Protein AF-A0A9E5BXM6-F1 (afdb_monomer_lite)

Foldseek 3Di:
DVPPCVQPPFDEEEDEDDPCVVVDLLLVCQPGAYEYEDPSVVCCVVNVHDHPHYDYDDPVPD

Radius of gyration: 12.83 Å; chains: 1; bounding box: 33×33×29 Å

Structure (mmCIF, N/CA/C/O backbone):
data_AF-A0A9E5BXM6-F1
#
_entry.id   AF-A0A9E5BXM6-F1
#
loop_
_atom_site.group_PDB
_atom_site.id
_atom_site.type_symbol
_atom_site.label_atom_id
_atom_site.label_alt_id
_atom_site.label_comp_id
_atom_site.label_asym_id
_atom_site.label_entity_id
_atom_site.label_seq_id
_atom_site.pdbx_PDB_ins_code
_atom_site.Cartn_x
_atom_site.Cartn_y
_atom_site.Cartn_z
_atom_site.occupancy
_atom_site.B_iso_or_equiv
_atom_site.auth_seq_id
_atom_site.auth_comp_id
_atom_site.auth_asym_id
_atom_site.auth_atom_id
_atom_site.pdbx_PDB_model_num
ATOM 1 N N . MET A 1 1 ? -0.778 -18.515 -13.836 1.00 59.12 1 MET A N 1
ATOM 2 C CA . MET A 1 1 ? -2.131 -18.940 -13.401 1.00 59.12 1 MET A CA 1
ATOM 3 C C . MET A 1 1 ? -2.489 -18.439 -11.997 1.00 59.12 1 MET A C 1
ATOM 5 O O . MET A 1 1 ? -3.646 -18.122 -11.793 1.00 59.12 1 MET A O 1
ATOM 9 N N . ALA A 1 2 ? -1.538 -18.302 -11.059 1.00 80.25 2 ALA A N 1
ATOM 10 C CA . ALA A 1 2 ? -1.808 -18.053 -9.631 1.00 80.25 2 ALA A CA 1
ATOM 11 C C . ALA A 1 2 ? -2.627 -16.791 -9.255 1.00 80.25 2 ALA A C 1
ATOM 13 O O . ALA A 1 2 ? -3.190 -16.751 -8.167 1.00 80.25 2 ALA A O 1
ATOM 14 N N . TYR A 1 3 ? -2.714 -15.782 -10.131 1.00 84.62 3 TYR A N 1
ATOM 15 C CA . TYR A 1 3 ? -3.379 -14.502 -9.830 1.00 84.62 3 TYR A CA 1
ATOM 16 C C . TYR A 1 3 ? -4.556 -14.157 -10.755 1.00 84.62 3 TYR A C 1
ATOM 18 O O . TYR A 1 3 ? -5.163 -13.101 -10.593 1.00 84.62 3 TYR A O 1
ATOM 26 N N . ARG A 1 4 ? -4.888 -15.015 -11.731 1.00 91.56 4 ARG A N 1
ATOM 27 C CA . ARG A 1 4 ? -6.008 -14.753 -12.650 1.00 91.56 4 ARG A CA 1
ATOM 28 C C . ARG A 1 4 ? -7.321 -14.760 -11.858 1.00 91.56 4 ARG A C 1
ATOM 30 O O . ARG A 1 4 ? -7.576 -15.719 -11.142 1.00 91.56 4 ARG A O 1
ATOM 37 N N . ASP A 1 5 ? -8.112 -13.696 -12.001 1.00 92.81 5 ASP A N 1
ATOM 38 C CA . ASP A 1 5 ? -9.443 -13.517 -11.394 1.00 92.81 5 ASP A CA 1
ATOM 39 C C . ASP A 1 5 ? -9.505 -13.653 -9.859 1.00 92.81 5 ASP A C 1
ATOM 41 O O . ASP A 1 5 ? -10.585 -13.814 -9.299 1.00 92.81 5 ASP A O 1
ATOM 45 N N . ARG A 1 6 ? -8.365 -13.540 -9.160 1.00 91.25 6 ARG A N 1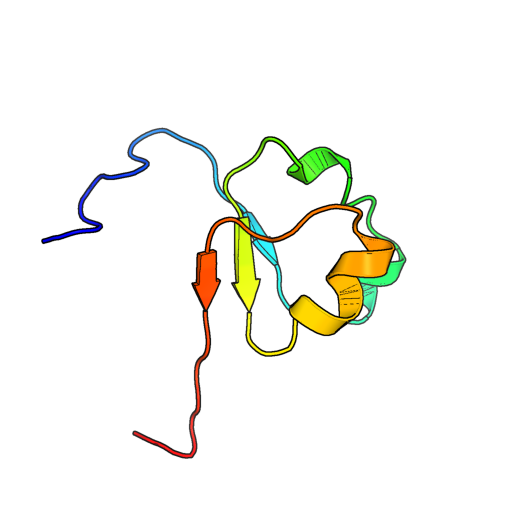
ATOM 46 C CA . ARG A 1 6 ? -8.278 -13.755 -7.703 1.00 91.25 6 ARG A CA 1
ATOM 47 C C . ARG A 1 6 ? -9.103 -12.761 -6.874 1.00 91.25 6 ARG A C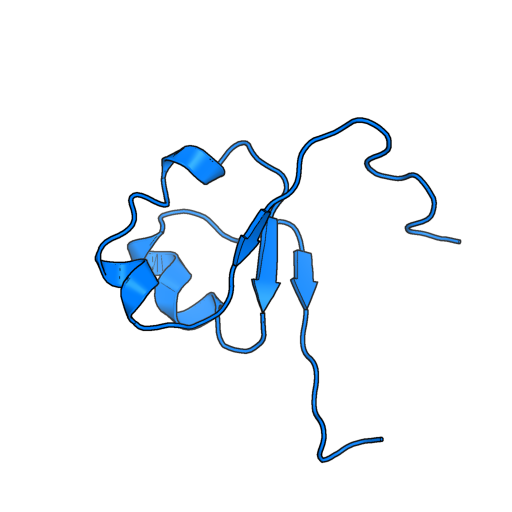 1
ATOM 49 O O . ARG A 1 6 ? -9.482 -13.121 -5.771 1.00 91.25 6 ARG A O 1
ATOM 56 N N . HIS A 1 7 ? -9.358 -11.567 -7.415 1.00 91.75 7 HIS A N 1
ATOM 57 C CA . HIS A 1 7 ? -10.124 -10.486 -6.769 1.00 91.75 7 HIS A CA 1
ATOM 58 C C . HIS A 1 7 ? -11.241 -9.947 -7.668 1.00 91.75 7 HIS A C 1
ATOM 60 O O . HIS A 1 7 ? -11.494 -8.742 -7.742 1.00 91.75 7 HIS A O 1
ATOM 66 N N . ARG A 1 8 ? -11.835 -10.806 -8.506 1.00 94.12 8 ARG A N 1
ATOM 67 C CA . ARG A 1 8 ? -12.791 -10.353 -9.524 1.00 94.12 8 ARG A CA 1
ATOM 68 C C . ARG A 1 8 ? -14.060 -9.803 -8.863 1.00 94.12 8 ARG A C 1
ATOM 70 O O . ARG A 1 8 ? -14.798 -10.543 -8.227 1.00 94.12 8 ARG A O 1
ATOM 77 N N . GLY A 1 9 ? -14.351 -8.526 -9.117 1.00 94.25 9 GLY A N 1
ATOM 78 C CA . GLY A 1 9 ? -15.513 -7.824 -8.555 1.00 94.25 9 GLY A CA 1
ATOM 79 C C . GLY A 1 9 ? -15.234 -7.131 -7.219 1.00 94.25 9 GLY A C 1
ATOM 80 O O . GLY A 1 9 ? -16.093 -6.402 -6.731 1.00 94.25 9 GLY A O 1
ATOM 81 N N . GLU A 1 10 ? -14.036 -7.306 -6.663 1.00 93.88 10 GLU A N 1
ATOM 82 C CA . GLU A 1 10 ? -13.603 -6.651 -5.433 1.00 93.88 10 GLU A CA 1
ATOM 83 C C . GLU A 1 10 ? -12.891 -5.333 -5.749 1.00 93.88 10 GLU A C 1
ATOM 85 O O . GLU A 1 10 ? -12.329 -5.131 -6.833 1.00 93.88 10 GLU A O 1
ATOM 90 N N . ARG A 1 11 ? -12.935 -4.400 -4.798 1.00 94.94 11 ARG A N 1
ATOM 91 C CA . ARG A 1 11 ? -12.214 -3.132 -4.906 1.00 94.94 11 ARG A CA 1
ATOM 92 C C . ARG A 1 11 ? -10.755 -3.349 -4.523 1.00 94.94 11 ARG A C 1
ATOM 94 O O . ARG A 1 11 ? -10.441 -4.163 -3.662 1.00 94.94 11 ARG A O 1
ATOM 101 N N . CYS A 1 12 ? -9.861 -2.605 -5.167 1.00 94.00 12 CYS A N 1
ATOM 102 C CA . CYS A 1 12 ? -8.463 -2.563 -4.770 1.00 94.00 12 CYS A CA 1
ATOM 103 C C . CYS A 1 12 ? -7.899 -1.150 -4.884 1.00 94.00 12 CYS A C 1
ATOM 105 O O . CYS A 1 12 ? -8.389 -0.323 -5.658 1.00 94.00 12 CYS A O 1
ATOM 107 N N . PHE A 1 13 ? -6.851 -0.896 -4.111 1.00 93.81 13 PHE A N 1
ATOM 108 C CA . PHE A 1 13 ? -6.189 0.395 -4.024 1.00 93.81 13 PHE A CA 1
ATOM 109 C C . PHE A 1 13 ? -4.703 0.239 -4.307 1.00 93.81 13 PHE A C 1
ATOM 111 O O . PHE A 1 13 ? -4.025 -0.619 -3.741 1.00 93.81 13 PHE A O 1
ATOM 118 N N . VAL A 1 14 ? -4.183 1.100 -5.177 1.00 92.25 14 VAL A N 1
ATOM 119 C CA . VAL A 1 14 ? -2.753 1.171 -5.475 1.00 92.25 14 VAL A CA 1
ATOM 120 C C . VAL A 1 14 ? -2.159 2.326 -4.686 1.00 92.25 14 VAL A C 1
ATOM 122 O O . VAL A 1 14 ? -2.564 3.476 -4.854 1.00 92.25 14 VAL A O 1
ATOM 125 N N . ILE A 1 15 ? -1.192 2.018 -3.828 1.00 90.56 15 ILE A N 1
ATOM 126 C CA . ILE A 1 15 ? -0.528 2.985 -2.961 1.00 90.56 15 ILE A CA 1
ATOM 127 C C . ILE A 1 15 ? 0.868 3.252 -3.529 1.00 90.56 15 ILE A C 1
ATOM 129 O O . ILE A 1 15 ? 1.747 2.384 -3.537 1.00 90.56 15 ILE A O 1
ATOM 133 N N . GLY A 1 16 ? 1.045 4.465 -4.056 1.00 87.38 16 GLY A N 1
ATOM 134 C CA . GLY A 1 16 ? 2.336 4.974 -4.516 1.00 87.38 16 GLY A CA 1
ATOM 135 C C . GLY A 1 16 ? 3.240 5.393 -3.353 1.00 87.38 16 GLY A C 1
ATOM 136 O O . GLY A 1 16 ? 3.068 4.948 -2.231 1.00 87.38 16 GLY A O 1
ATOM 137 N N . ASN A 1 17 ? 4.195 6.291 -3.606 1.00 85.94 17 ASN A N 1
ATOM 138 C CA . ASN A 1 17 ? 5.112 6.807 -2.574 1.00 85.94 17 ASN A CA 1
ATOM 139 C C . ASN A 1 17 ? 5.168 8.346 -2.555 1.00 85.94 17 ASN A C 1
ATOM 141 O O . ASN A 1 17 ? 6.182 8.938 -2.192 1.00 85.94 17 ASN A O 1
ATOM 145 N N . GLY A 1 18 ? 4.109 9.006 -3.030 1.00 85.81 18 GLY A N 1
ATOM 146 C CA . GLY A 1 18 ? 4.059 10.465 -3.097 1.00 85.81 18 GLY A CA 1
ATOM 147 C C . GLY A 1 18 ? 3.956 11.107 -1.706 1.00 85.81 18 GLY A C 1
ATOM 148 O O . GLY A 1 18 ? 3.377 10.510 -0.798 1.00 85.81 18 GLY A O 1
ATOM 149 N N . PRO A 1 19 ? 4.444 12.348 -1.523 1.00 84.50 19 PRO A N 1
ATOM 150 C CA . PRO A 1 19 ? 4.346 13.055 -0.244 1.00 84.50 19 PRO A CA 1
ATOM 151 C C . PRO A 1 19 ? 2.897 13.344 0.185 1.00 84.50 19 PRO A C 1
ATOM 153 O O . PRO A 1 19 ? 2.650 13.541 1.371 1.00 84.50 19 PRO A O 1
ATOM 156 N N . SER A 1 20 ? 1.937 13.322 -0.748 1.00 86.00 20 SER A N 1
ATOM 157 C CA . SER A 1 20 ? 0.499 13.459 -0.471 1.00 86.00 20 SER A CA 1
ATOM 158 C C . SER A 1 20 ? -0.052 12.383 0.465 1.00 86.00 20 SER A C 1
ATOM 160 O O . SER A 1 20 ? -1.034 12.629 1.164 1.00 86.00 20 SER A O 1
ATOM 162 N N . LEU A 1 21 ? 0.598 11.218 0.542 1.00 85.19 21 LEU A N 1
ATOM 163 C CA . LEU A 1 21 ? 0.190 10.146 1.450 1.00 85.19 21 LEU A CA 1
ATOM 164 C C . LEU A 1 21 ? 0.244 10.579 2.917 1.00 85.19 21 LEU A C 1
ATOM 166 O O . LEU A 1 21 ? -0.580 10.132 3.701 1.00 85.19 21 LEU A O 1
ATOM 170 N N . LYS A 1 22 ? 1.129 11.521 3.270 1.00 82.38 22 LYS A N 1
ATOM 171 C CA . LYS A 1 22 ? 1.231 12.058 4.638 1.00 82.38 22 LYS A CA 1
ATOM 172 C C . LYS A 1 22 ? -0.012 12.824 5.092 1.00 82.38 22 LYS A C 1
ATOM 174 O O . LYS A 1 22 ? -0.204 13.014 6.285 1.00 82.38 22 LYS A O 1
ATOM 179 N N . GLN A 1 23 ? -0.812 13.316 4.148 1.00 86.12 23 GLN A N 1
ATOM 180 C CA . GLN A 1 23 ? -2.035 14.079 4.416 1.00 86.12 23 GLN A CA 1
ATOM 181 C C . GLN A 1 23 ? -3.298 13.264 4.109 1.00 86.12 23 GLN A C 1
ATOM 183 O O . GLN A 1 23 ? -4.402 13.798 4.153 1.00 86.12 23 GLN A O 1
ATOM 188 N N . THR A 1 24 ? -3.140 11.986 3.762 1.00 87.00 24 THR A N 1
ATOM 189 C CA . THR A 1 24 ? -4.246 11.087 3.438 1.00 87.00 24 THR A CA 1
ATOM 190 C C . THR A 1 24 ? -4.471 10.150 4.614 1.00 87.00 24 THR A C 1
ATOM 192 O O . THR A 1 24 ? -3.528 9.520 5.086 1.00 87.00 24 THR A O 1
ATOM 195 N N . ASP A 1 25 ? -5.715 10.020 5.072 1.00 88.50 25 ASP A N 1
ATOM 196 C CA . ASP A 1 25 ? -6.059 8.992 6.051 1.00 88.50 25 ASP A CA 1
ATOM 197 C C . ASP A 1 25 ? -6.111 7.619 5.369 1.00 88.50 25 ASP A C 1
ATOM 199 O O . ASP A 1 25 ? -7.096 7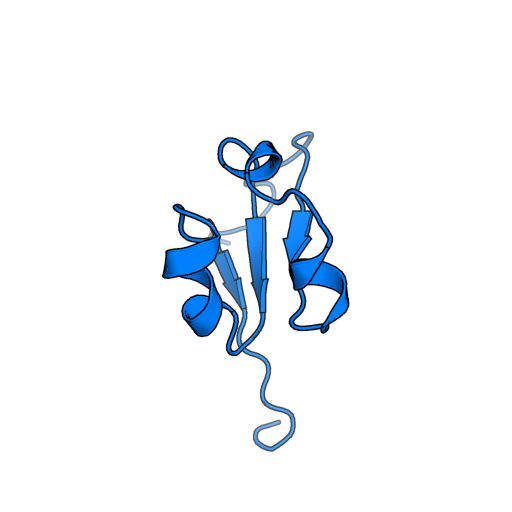.233 4.738 1.00 88.50 25 ASP A O 1
ATOM 203 N N . LEU A 1 26 ? -4.999 6.895 5.461 1.00 88.25 26 LEU A N 1
ATOM 204 C CA . LEU A 1 26 ? -4.832 5.581 4.849 1.00 88.25 26 LEU A CA 1
ATOM 205 C C . LEU A 1 26 ? -5.324 4.446 5.755 1.00 88.25 26 LEU A C 1
ATOM 207 O O . LEU A 1 26 ? -5.392 3.307 5.294 1.00 88.25 26 LEU A O 1
ATOM 211 N N . SER A 1 27 ? -5.713 4.734 7.003 1.00 88.25 27 SER A N 1
ATOM 212 C CA . SER A 1 27 ? -6.256 3.725 7.924 1.00 88.25 27 SER A CA 1
ATOM 213 C C . SER A 1 27 ? -7.545 3.086 7.390 1.00 88.25 27 SER A C 1
ATOM 215 O O . SER A 1 27 ? -7.813 1.911 7.643 1.00 88.25 27 SER A O 1
ATOM 217 N N . LEU A 1 28 ? -8.282 3.824 6.553 1.00 89.31 28 LEU A N 1
ATOM 218 C CA . LEU A 1 28 ? -9.481 3.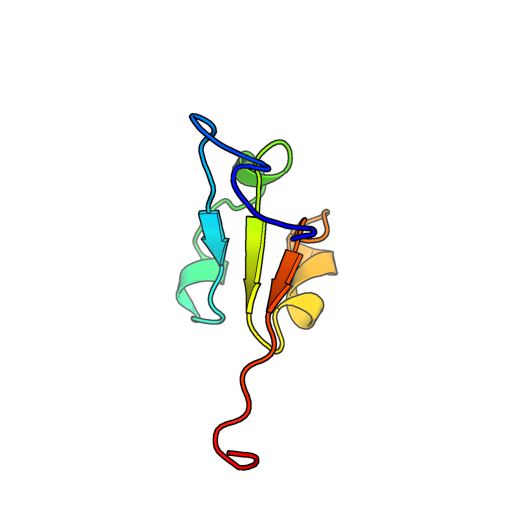371 5.846 1.00 89.31 28 LEU A CA 1
ATOM 219 C C . LEU A 1 28 ? -9.222 2.199 4.886 1.00 89.31 28 LEU A C 1
ATOM 221 O O . LEU A 1 28 ? -10.160 1.510 4.500 1.00 89.31 28 LEU A O 1
ATOM 225 N N . LEU A 1 29 ? -7.965 1.972 4.492 1.00 91.06 29 LEU A N 1
ATOM 226 C CA . LEU A 1 29 ? -7.579 0.915 3.554 1.00 91.06 29 LEU A CA 1
ATOM 227 C C . LEU A 1 29 ? -7.164 -0.390 4.246 1.00 91.06 29 LEU A C 1
ATOM 229 O O . LEU A 1 29 ? -6.773 -1.335 3.565 1.00 91.06 29 LEU A O 1
ATOM 233 N N . LYS A 1 30 ? -7.225 -0.458 5.581 1.00 88.94 30 LYS A N 1
ATOM 234 C CA . LYS A 1 30 ? -6.752 -1.614 6.357 1.00 88.94 30 LYS A CA 1
ATOM 235 C C . LYS A 1 30 ? -7.460 -2.927 5.996 1.00 88.94 30 LYS A C 1
ATOM 237 O O . LYS A 1 30 ? -6.825 -3.976 6.003 1.00 88.94 30 LYS A O 1
ATOM 242 N N . GLU A 1 31 ? -8.747 -2.855 5.669 1.00 91.00 31 GLU A N 1
ATOM 243 C CA . GLU A 1 31 ? -9.583 -4.009 5.301 1.00 91.00 31 GLU A CA 1
ATOM 244 C C . GLU A 1 31 ? -9.780 -4.129 3.777 1.00 91.00 31 GLU A C 1
ATOM 246 O O . GLU A 1 31 ? -10.596 -4.916 3.305 1.00 91.00 31 GLU A O 1
ATOM 251 N N . GLU A 1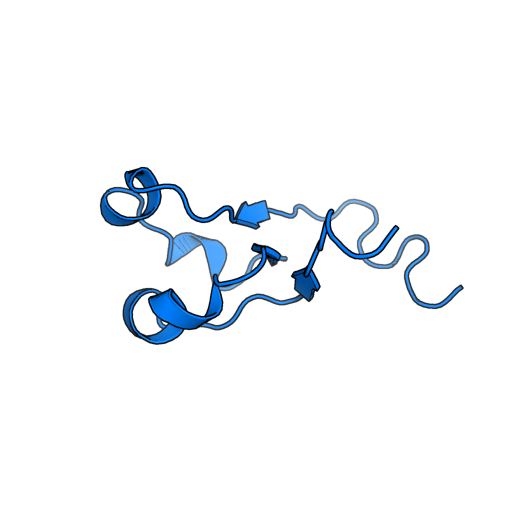 32 ? -9.047 -3.335 2.992 1.00 94.00 32 GLU A N 1
ATOM 252 C CA . GLU A 1 32 ? -9.141 -3.300 1.534 1.00 94.00 32 GLU A CA 1
ATOM 253 C C . GLU A 1 32 ? -7.948 -4.011 0.886 1.00 94.00 32 GLU A C 1
ATOM 255 O O . GLU A 1 32 ? -6.836 -4.060 1.427 1.00 94.00 32 GLU A O 1
ATOM 260 N N . PHE A 1 33 ? -8.136 -4.513 -0.337 1.00 94.75 33 PHE A N 1
ATOM 261 C CA . PHE A 1 33 ? -7.016 -5.054 -1.099 1.00 94.75 33 PHE A CA 1
ATOM 262 C C . PHE A 1 33 ? -6.086 -3.940 -1.550 1.00 94.75 33 PHE A C 1
ATOM 264 O O . PHE A 1 33 ? -6.470 -3.044 -2.303 1.00 94.75 33 PHE A O 1
ATOM 271 N N . THR A 1 34 ? -4.830 -4.024 -1.125 1.00 94.31 34 THR A N 1
ATOM 272 C CA . THR A 1 34 ? -3.848 -2.969 -1.364 1.00 94.31 34 THR A CA 1
ATOM 273 C C . THR A 1 34 ? -2.626 -3.480 -2.108 1.00 94.31 34 THR A C 1
ATOM 275 O O . THR A 1 34 ? -2.079 -4.549 -1.832 1.00 94.31 34 THR A O 1
ATOM 278 N N . PHE A 1 35 ? -2.178 -2.666 -3.054 1.00 93.25 35 PHE A N 1
ATOM 279 C CA . PHE A 1 35 ? -0.962 -2.848 -3.826 1.00 93.25 35 PHE A CA 1
ATOM 280 C C . PHE A 1 35 ? 0.017 -1.744 -3.445 1.00 93.25 35 PHE A C 1
ATOM 282 O O . PHE A 1 35 ? -0.158 -0.591 -3.834 1.00 93.25 35 PHE A O 1
ATOM 289 N N . GLY A 1 36 ? 1.035 -2.086 -2.664 1.00 91.56 36 GLY A N 1
ATOM 290 C CA . GLY A 1 36 ? 2.071 -1.151 -2.250 1.00 91.56 36 GLY A CA 1
ATOM 291 C C . GLY A 1 36 ? 3.264 -1.182 -3.203 1.00 91.56 36 GLY A C 1
ATOM 292 O O . GLY A 1 36 ? 3.767 -2.258 -3.531 1.00 91.56 36 GLY A O 1
ATOM 293 N N . MET A 1 37 ? 3.727 -0.013 -3.645 1.00 89.56 37 MET A N 1
ATOM 294 C CA . MET A 1 37 ? 4.799 0.083 -4.642 1.00 89.56 37 MET A CA 1
ATOM 295 C C . MET A 1 37 ? 6.185 0.312 -4.023 1.00 89.56 37 MET A C 1
ATOM 297 O O . MET A 1 37 ? 6.366 1.198 -3.192 1.00 89.56 37 MET A O 1
ATOM 301 N N . ASN A 1 38 ? 7.211 -0.382 -4.515 1.00 86.19 38 ASN A N 1
ATOM 302 C CA . ASN A 1 38 ? 8.631 -0.146 -4.236 1.00 86.19 38 ASN A CA 1
ATOM 303 C C . ASN A 1 38 ? 8.947 0.040 -2.738 1.00 86.19 38 ASN A C 1
ATOM 305 O O . ASN A 1 38 ? 8.923 -0.913 -1.975 1.00 86.19 38 ASN A O 1
ATOM 309 N N . ARG A 1 39 ? 9.264 1.258 -2.281 1.00 83.75 39 ARG A N 1
ATOM 310 C CA . ARG A 1 39 ? 9.676 1.522 -0.890 1.00 83.75 39 ARG A CA 1
ATOM 311 C C . ARG A 1 39 ? 8.516 1.777 0.082 1.00 83.75 39 ARG A C 1
ATOM 313 O O . ARG A 1 39 ? 8.737 2.341 1.150 1.00 83.75 39 ARG A O 1
ATOM 320 N N . ILE A 1 40 ? 7.306 1.322 -0.247 1.00 85.12 40 ILE A N 1
ATOM 321 C CA . ILE A 1 40 ? 6.095 1.507 0.572 1.00 85.12 40 ILE A CA 1
ATOM 322 C C . ILE A 1 40 ? 6.243 1.004 2.018 1.00 85.12 40 ILE A C 1
ATOM 324 O O . ILE A 1 40 ? 5.640 1.548 2.937 1.00 85.12 40 ILE A O 1
ATOM 328 N N . TYR A 1 41 ? 7.101 0.006 2.244 1.00 80.88 41 TYR A N 1
ATOM 329 C CA . TYR A 1 41 ? 7.360 -0.555 3.570 1.00 80.88 41 TYR A CA 1
ATOM 330 C C . TYR A 1 41 ? 7.878 0.483 4.576 1.00 80.88 41 TYR A C 1
ATOM 332 O O . TYR A 1 41 ? 7.718 0.298 5.780 1.00 80.88 41 TYR A O 1
ATOM 340 N N . MET A 1 42 ? 8.470 1.586 4.104 1.00 84.44 42 MET A N 1
ATOM 341 C CA . MET A 1 42 ? 8.963 2.660 4.968 1.00 84.44 42 MET A CA 1
ATOM 342 C C . MET A 1 42 ? 7.842 3.361 5.742 1.00 84.44 42 MET A C 1
ATOM 344 O O . MET A 1 42 ? 8.111 3.899 6.810 1.00 84.44 42 MET A O 1
ATOM 348 N N . ILE A 1 43 ? 6.605 3.334 5.235 1.00 83.75 43 ILE A N 1
ATOM 349 C CA . ILE A 1 43 ? 5.458 3.979 5.883 1.00 83.75 43 ILE A CA 1
ATOM 350 C C . ILE A 1 43 ? 4.546 2.988 6.618 1.00 83.75 43 ILE A C 1
ATOM 352 O O . ILE A 1 43 ? 3.535 3.401 7.167 1.00 83.75 43 ILE A O 1
ATOM 356 N N . PHE A 1 44 ? 4.878 1.692 6.684 1.00 84.44 44 PHE A N 1
ATOM 357 C CA . PHE A 1 44 ? 4.024 0.693 7.354 1.00 84.44 44 PHE A CA 1
ATOM 358 C C . PHE A 1 44 ? 3.831 0.974 8.849 1.00 84.44 44 PHE A C 1
ATOM 360 O O . PHE A 1 44 ? 2.749 0.740 9.382 1.00 84.44 44 PHE A O 1
ATOM 367 N N . ALA A 1 45 ? 4.852 1.522 9.514 1.00 81.06 45 ALA A N 1
ATOM 368 C CA . ALA A 1 45 ? 4.750 1.938 10.911 1.00 81.06 45 ALA A CA 1
ATOM 369 C C . ALA A 1 45 ? 3.752 3.095 11.104 1.00 81.06 45 ALA A C 1
ATOM 371 O O . ALA A 1 45 ? 3.037 3.118 12.099 1.00 81.06 45 ALA A O 1
ATOM 372 N N . GLU A 1 46 ? 3.679 4.021 10.142 1.00 80.06 46 GLU A N 1
ATOM 373 C CA . GLU A 1 46 ? 2.723 5.137 10.147 1.00 80.06 46 GLU A CA 1
ATOM 374 C C . GLU A 1 46 ? 1.318 4.684 9.714 1.00 80.06 46 GLU A C 1
ATOM 376 O O . GLU A 1 46 ? 0.323 5.152 10.256 1.00 80.06 46 GLU A O 1
ATOM 381 N N . LEU A 1 47 ? 1.233 3.736 8.775 1.00 78.56 47 LEU A N 1
ATOM 382 C CA . LEU A 1 47 ? -0.020 3.144 8.302 1.00 78.56 47 LEU A CA 1
ATOM 383 C C . LEU A 1 47 ? -0.707 2.276 9.361 1.00 78.56 47 LEU A C 1
ATOM 385 O O . LEU A 1 47 ? -1.931 2.179 9.376 1.00 78.56 47 LEU A O 1
ATOM 389 N N . GLY A 1 48 ? 0.065 1.597 10.214 1.00 84.06 48 GLY A N 1
ATOM 390 C CA . GLY A 1 48 ? -0.458 0.622 11.176 1.00 84.06 48 GLY A CA 1
ATOM 391 C C . GLY A 1 48 ? -0.920 -0.700 10.544 1.00 84.06 48 GLY A C 1
ATOM 392 O O . GLY A 1 48 ? -1.518 -1.530 11.231 1.00 84.06 48 GLY A O 1
ATOM 393 N N . PHE A 1 49 ? -0.652 -0.909 9.251 1.00 87.06 49 PHE A N 1
ATOM 394 C CA . PHE A 1 49 ? -0.882 -2.161 8.525 1.00 87.06 49 PHE A CA 1
ATOM 395 C C . PHE A 1 49 ? 0.106 -2.312 7.355 1.00 87.06 49 PHE A C 1
ATOM 397 O O . PHE A 1 49 ? 0.747 -1.348 6.927 1.00 87.06 49 PHE A O 1
ATOM 404 N N . SER A 1 50 ? 0.237 -3.537 6.841 1.00 88.88 50 SER A N 1
ATOM 405 C CA . SER A 1 50 ? 1.010 -3.850 5.635 1.00 88.88 50 SER A CA 1
ATOM 406 C C . SER A 1 50 ? 0.097 -4.025 4.422 1.00 88.88 50 SER A C 1
ATOM 408 O O . SER A 1 50 ? -1.050 -4.448 4.543 1.00 88.88 50 SER A O 1
ATOM 410 N N . THR A 1 51 ? 0.611 -3.730 3.226 1.00 91.31 51 THR A N 1
ATOM 411 C CA . THR A 1 51 ? -0.155 -3.922 1.986 1.00 91.31 51 THR A CA 1
ATOM 412 C C . THR A 1 51 ? -0.364 -5.398 1.653 1.00 91.31 51 THR A C 1
ATOM 414 O O . THR A 1 51 ? 0.548 -6.200 1.858 1.00 91.31 51 THR A O 1
ATOM 417 N N . THR A 1 52 ? -1.501 -5.751 1.042 1.00 93.50 52 THR A N 1
ATOM 418 C CA . THR A 1 52 ? -1.792 -7.139 0.630 1.00 93.50 52 THR A CA 1
ATOM 419 C C . THR A 1 52 ? -0.775 -7.668 -0.380 1.00 93.50 52 THR A C 1
ATOM 421 O O . THR A 1 52 ? -0.343 -8.818 -0.304 1.00 93.50 52 THR A O 1
ATOM 424 N N . TYR A 1 53 ? -0.393 -6.826 -1.337 1.00 91.69 53 TYR A N 1
ATOM 425 C CA . TYR A 1 53 ? 0.555 -7.152 -2.390 1.00 91.69 53 TYR A CA 1
ATOM 426 C C . TYR A 1 53 ? 1.676 -6.126 -2.415 1.00 91.69 53 TYR A C 1
ATOM 428 O O . TYR A 1 53 ? 1.438 -4.919 -2.369 1.00 91.69 53 TYR A O 1
ATOM 436 N N . PHE A 1 54 ? 2.902 -6.621 -2.544 1.00 88.88 54 PHE A N 1
ATOM 437 C CA . PHE A 1 54 ? 4.086 -5.801 -2.737 1.00 88.88 54 PHE A CA 1
ATOM 438 C C . PHE A 1 54 ? 4.504 -5.843 -4.208 1.00 88.88 54 PHE A C 1
ATOM 440 O O . PHE A 1 54 ? 4.805 -6.910 -4.744 1.00 88.88 54 PHE A O 1
ATOM 447 N N . LEU A 1 55 ? 4.514 -4.684 -4.861 1.00 86.06 55 LEU A N 1
ATOM 448 C CA . LEU A 1 55 ? 4.940 -4.517 -6.247 1.00 86.06 55 LEU A CA 1
ATOM 449 C C . LEU A 1 55 ? 6.270 -3.780 -6.278 1.00 86.06 55 LEU A C 1
ATOM 451 O O . LEU A 1 55 ? 6.340 -2.602 -5.937 1.00 86.06 55 LEU A O 1
ATOM 455 N N . ALA A 1 56 ? 7.316 -4.453 -6.742 1.00 82.50 56 ALA A N 1
ATOM 456 C CA . ALA A 1 56 ? 8.579 -3.815 -7.071 1.00 82.50 56 ALA A CA 1
ATOM 457 C C . ALA A 1 56 ? 8.732 -3.765 -8.592 1.00 82.50 56 ALA A C 1
ATOM 459 O O . ALA A 1 56 ? 8.679 -4.801 -9.252 1.00 82.50 56 ALA A O 1
ATOM 460 N N . ILE A 1 57 ? 8.931 -2.566 -9.135 1.00 76.38 57 ILE A N 1
ATOM 461 C CA . ILE A 1 57 ? 9.316 -2.368 -10.534 1.00 76.38 57 ILE A CA 1
ATOM 462 C C . ILE A 1 57 ? 10.690 -1.703 -10.559 1.00 76.38 57 ILE A C 1
ATOM 464 O O . ILE A 1 57 ? 10.906 -0.680 -9.909 1.00 76.38 57 ILE A O 1
ATOM 468 N N . ASN A 1 58 ? 11.637 -2.297 -11.279 1.00 73.31 58 ASN A N 1
ATOM 469 C CA . ASN A 1 58 ? 12.977 -1.749 -11.438 1.00 73.31 58 ASN A CA 1
ATOM 470 C C . ASN A 1 58 ? 13.256 -1.511 -12.922 1.00 73.31 58 ASN A C 1
ATOM 472 O O . ASN A 1 58 ? 13.428 -2.462 -13.668 1.00 73.31 58 ASN A O 1
ATOM 476 N N . THR A 1 59 ? 13.335 -0.251 -13.351 1.00 60.41 59 THR A N 1
ATOM 477 C CA . THR A 1 59 ? 13.639 0.091 -14.753 1.00 60.41 59 THR A CA 1
ATOM 478 C C . THR A 1 59 ? 15.119 -0.117 -15.11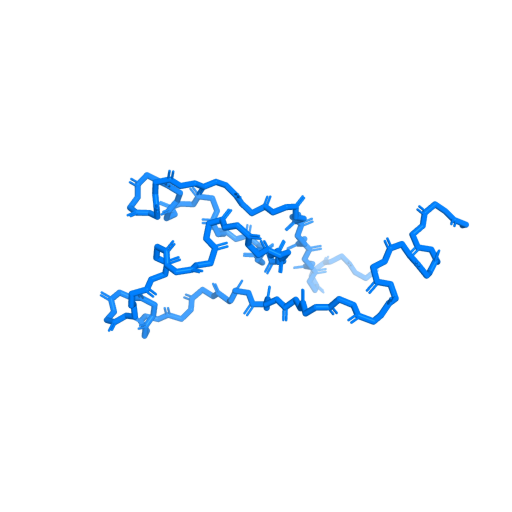4 1.00 60.41 59 THR A C 1
ATOM 480 O O . THR A 1 59 ? 15.456 -0.119 -16.291 1.00 60.41 59 THR A O 1
ATOM 483 N N . LEU A 1 60 ? 16.013 -0.308 -14.130 1.00 60.72 60 LEU A N 1
ATOM 484 C CA . LEU A 1 60 ? 17.424 -0.678 -14.359 1.00 60.72 60 LEU A CA 1
ATOM 485 C C . LEU A 1 60 ? 17.621 -2.188 -14.579 1.00 60.72 60 LEU A C 1
ATOM 487 O O . LEU A 1 60 ? 18.751 -2.637 -14.756 1.00 60.72 60 LEU A O 1
ATOM 491 N N . VAL A 1 61 ? 16.537 -2.966 -14.563 1.00 50.16 61 VAL A N 1
ATOM 492 C CA . VAL A 1 61 ? 16.510 -4.384 -14.926 1.00 50.16 61 VAL A CA 1
ATOM 493 C C . VAL A 1 61 ? 15.278 -4.582 -15.811 1.00 50.16 61 VAL A C 1
ATOM 495 O O . VAL A 1 61 ? 14.195 -4.880 -15.311 1.00 50.16 61 VAL A O 1
ATOM 498 N N . ILE A 1 62 ? 15.432 -4.319 -17.113 1.00 47.59 62 ILE A N 1
ATOM 499 C CA . ILE A 1 62 ? 14.535 -4.874 -18.140 1.00 47.59 62 ILE A CA 1
ATOM 500 C C . ILE A 1 62 ? 14.956 -6.323 -18.370 1.00 47.59 62 ILE A C 1
ATOM 502 O O . ILE A 1 62 ? 16.184 -6.544 -18.489 1.00 47.59 62 ILE A O 1
#

Sequence (62 aa):
MAYRDRHRGERCFVIGNGPSLKQTDLSLLKEEFTFGMNRIYMIFAELGFSTTYFLAINTLVI

Secondary structure (DSSP, 8-state):
-TTTTTTTT--EEEE---GGGGGS--GGGTTSEEEEEGGGGGGHHHHTS--SEEE---TT--

pLDDT: mean 85.21, std 10.12, range [47.59, 94.94]